Protein AF-A0A1Q6RTI1-F1 (afdb_monomer)

pLDDT: mean 84.54, std 17.73, range [37.28, 96.94]

Structure (mmCIF, N/CA/C/O backbone):
data_AF-A0A1Q6RTI1-F1
#
_entry.id   AF-A0A1Q6RTI1-F1
#
loop_
_atom_site.group_PDB
_atom_site.id
_atom_site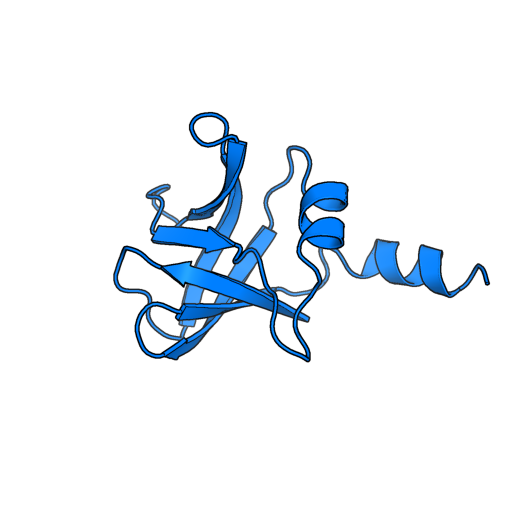.type_symbol
_atom_site.label_atom_id
_atom_site.label_alt_id
_atom_site.label_comp_id
_atom_site.label_asym_id
_atom_site.label_entity_id
_atom_site.label_seq_id
_atom_site.pdbx_PDB_ins_code
_atom_site.Cartn_x
_atom_site.Cartn_y
_atom_site.Cartn_z
_atom_site.occupancy
_atom_site.B_iso_or_equiv
_atom_site.auth_seq_id
_atom_site.auth_comp_id
_atom_site.auth_asym_id
_atom_site.auth_atom_id
_atom_site.pdbx_PDB_model_num
ATOM 1 N N . MET A 1 1 ? -4.645 -0.949 -12.504 1.00 83.56 1 MET A N 1
ATOM 2 C CA . MET A 1 1 ? -3.328 -0.460 -12.032 1.00 83.56 1 MET A CA 1
ATOM 3 C C . MET A 1 1 ? -3.125 -0.952 -10.605 1.00 83.56 1 MET A C 1
ATOM 5 O O . MET A 1 1 ? -4.127 -1.034 -9.902 1.00 83.56 1 MET A O 1
ATOM 9 N N . TYR A 1 2 ? -1.900 -1.298 -10.193 1.00 92.12 2 TYR A N 1
ATOM 10 C CA . TYR A 1 2 ? -1.615 -1.758 -8.826 1.00 92.12 2 TYR A CA 1
ATOM 11 C C . TYR A 1 2 ? -0.632 -0.838 -8.105 1.00 92.12 2 TYR A C 1
ATOM 13 O O . TYR A 1 2 ? 0.288 -0.300 -8.717 1.00 92.12 2 TYR A O 1
ATOM 21 N N . ILE A 1 3 ? -0.837 -0.671 -6.803 1.00 94.69 3 ILE A N 1
ATOM 22 C CA . ILE A 1 3 ? 0.075 0.003 -5.882 1.00 94.69 3 ILE A CA 1
ATOM 23 C C . ILE A 1 3 ? 0.339 -0.960 -4.730 1.00 94.69 3 ILE A C 1
ATOM 25 O O . ILE A 1 3 ? -0.598 -1.471 -4.119 1.00 94.69 3 ILE A O 1
ATOM 29 N N . CYS A 1 4 ? 1.602 -1.217 -4.435 1.00 96.06 4 CYS A N 1
ATOM 30 C CA . CYS A 1 4 ? 1.997 -2.047 -3.313 1.00 96.06 4 CYS A CA 1
ATOM 31 C C . CYS A 1 4 ? 1.967 -1.228 -2.019 1.00 96.06 4 CYS A C 1
ATOM 33 O O . CYS A 1 4 ? 2.514 -0.120 -1.961 1.00 96.06 4 CYS A O 1
ATOM 35 N N . VAL A 1 5 ? 1.329 -1.773 -0.985 1.00 96.69 5 VAL A N 1
ATOM 36 C CA . VAL A 1 5 ? 1.289 -1.198 0.362 1.00 96.69 5 VAL A CA 1
ATOM 37 C C . VAL A 1 5 ? 1.773 -2.224 1.383 1.00 96.69 5 VAL A C 1
ATOM 39 O O . VAL A 1 5 ? 1.355 -3.381 1.345 1.00 96.69 5 VAL A O 1
ATOM 42 N N . THR A 1 6 ? 2.628 -1.793 2.308 1.00 96.69 6 THR A N 1
ATOM 43 C CA . THR A 1 6 ? 2.930 -2.554 3.525 1.00 96.69 6 THR A CA 1
ATOM 44 C C . THR A 1 6 ? 1.837 -2.247 4.531 1.00 96.69 6 THR A C 1
ATOM 46 O O . THR A 1 6 ? 1.488 -1.086 4.729 1.00 96.69 6 THR A O 1
ATOM 49 N N . CYS A 1 7 ? 1.281 -3.276 5.149 1.00 95.75 7 CYS A N 1
ATOM 50 C CA . CYS A 1 7 ? 0.174 -3.195 6.080 1.00 95.75 7 CYS A CA 1
ATOM 51 C C . CYS A 1 7 ? 0.626 -3.584 7.490 1.00 95.75 7 CYS A C 1
ATOM 53 O O . CYS A 1 7 ? 1.078 -4.707 7.714 1.00 95.75 7 CYS A O 1
ATOM 55 N N . ASP A 1 8 ? 0.420 -2.680 8.444 1.00 93.75 8 ASP A N 1
ATOM 56 C CA . ASP A 1 8 ? 0.617 -2.936 9.879 1.00 93.75 8 ASP A CA 1
ATOM 57 C C . ASP A 1 8 ? -0.633 -3.560 10.515 1.00 93.75 8 ASP A C 1
ATOM 59 O O . ASP A 1 8 ? -0.595 -4.136 11.601 1.00 93.75 8 ASP A O 1
ATOM 63 N N . SER A 1 9 ? -1.768 -3.448 9.823 1.00 92.06 9 SER A N 1
ATOM 64 C CA . SER A 1 9 ? -3.042 -4.054 10.197 1.00 92.06 9 SER A CA 1
ATOM 65 C C . SER A 1 9 ? -3.454 -5.131 9.202 1.00 92.06 9 SER A C 1
ATOM 67 O O . SER A 1 9 ? -3.061 -5.125 8.036 1.00 92.06 9 SER A O 1
ATOM 69 N N . LYS A 1 10 ? -4.303 -6.063 9.647 1.00 91.00 10 LYS A N 1
ATOM 70 C CA . LYS A 1 10 ? -4.818 -7.126 8.781 1.00 91.00 10 LYS A CA 1
ATOM 71 C C . LYS A 1 10 ? -5.730 -6.543 7.697 1.00 91.00 10 LYS A C 1
ATOM 73 O O . LYS A 1 10 ? -6.841 -6.120 7.998 1.00 91.00 10 LYS A O 1
ATOM 78 N N . VAL A 1 11 ? -5.276 -6.612 6.449 1.00 94.19 11 VAL A N 1
ATOM 79 C CA . VAL A 1 11 ? -6.049 -6.306 5.237 1.00 94.19 11 VAL A CA 1
ATOM 80 C C . VAL A 1 11 ? -6.405 -7.613 4.535 1.00 94.19 11 VAL A C 1
ATOM 82 O O . VAL A 1 11 ? -5.585 -8.530 4.458 1.00 94.19 11 VAL A O 1
ATOM 85 N N . ARG A 1 12 ? -7.636 -7.726 4.038 1.00 94.94 12 ARG A N 1
ATOM 86 C CA . ARG A 1 12 ? -8.119 -8.871 3.259 1.00 94.94 12 ARG A CA 1
ATOM 87 C C . ARG A 1 12 ? -8.327 -8.474 1.806 1.00 94.94 12 ARG A C 1
ATOM 89 O O . ARG A 1 12 ? -8.673 -7.335 1.501 1.00 94.94 12 ARG A O 1
ATOM 96 N N . ALA A 1 13 ? -8.168 -9.439 0.904 1.00 95.25 13 ALA A N 1
ATOM 97 C CA . ALA A 1 13 ? -8.575 -9.251 -0.480 1.00 95.25 13 ALA A CA 1
ATOM 98 C C . ALA A 1 13 ? -10.067 -8.866 -0.544 1.00 95.25 13 ALA A C 1
ATOM 100 O O . ALA A 1 13 ? -10.908 -9.480 0.112 1.00 95.25 13 ALA A O 1
ATOM 101 N N . GLY A 1 14 ? -10.378 -7.836 -1.325 1.00 94.06 14 GLY A N 1
ATOM 102 C CA . GLY A 1 14 ? -11.698 -7.224 -1.440 1.00 94.06 14 GLY A CA 1
ATOM 103 C C . GLY A 1 14 ? -11.920 -6.003 -0.544 1.00 94.06 14 GLY A C 1
ATOM 104 O O . GLY A 1 14 ? -12.825 -5.223 -0.850 1.00 94.06 14 GLY A O 1
ATOM 105 N N . ASP A 1 15 ? -11.101 -5.788 0.495 1.00 94.81 15 ASP A N 1
AT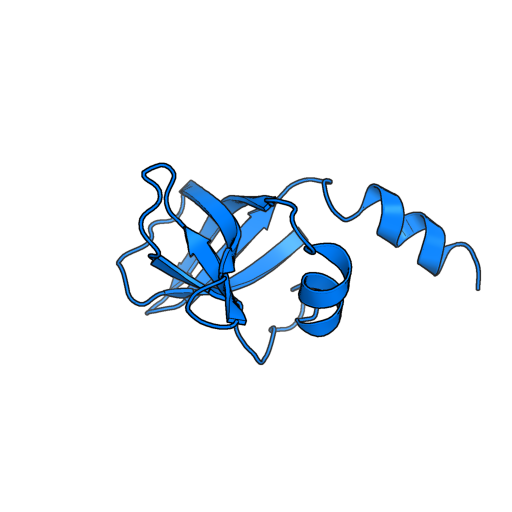OM 106 C CA . ASP A 1 15 ? -11.253 -4.636 1.390 1.00 94.81 15 ASP A CA 1
ATOM 107 C C . ASP A 1 15 ? -11.122 -3.324 0.612 1.00 94.81 15 ASP A C 1
ATOM 109 O O . ASP A 1 15 ? -10.191 -3.134 -0.176 1.00 94.81 15 ASP A O 1
ATOM 113 N N . VAL A 1 16 ? -12.060 -2.405 0.845 1.00 93.06 16 VAL A N 1
ATOM 114 C CA . VAL A 1 16 ? -12.026 -1.060 0.266 1.00 93.06 16 VAL A CA 1
ATOM 115 C C . VAL A 1 16 ? -11.077 -0.202 1.088 1.00 93.06 16 VAL A C 1
ATOM 117 O O . VAL A 1 16 ? -11.265 -0.031 2.294 1.00 93.06 16 VAL A O 1
ATOM 120 N N . LEU A 1 17 ? -10.085 0.368 0.415 1.00 92.44 17 LEU A N 1
ATOM 121 C CA . LEU A 1 17 ? -9.092 1.250 1.013 1.00 92.44 17 LEU A CA 1
ATOM 122 C C . LEU A 1 17 ? -9.050 2.569 0.244 1.00 92.44 17 LEU A C 1
ATOM 124 O O . LEU A 1 17 ? -9.455 2.641 -0.921 1.00 92.44 17 LEU A O 1
ATOM 128 N N . PHE A 1 18 ? -8.511 3.605 0.875 1.00 91.75 18 PHE A N 1
ATOM 129 C CA . PHE A 1 18 ? -8.071 4.791 0.160 1.00 91.75 18 PHE A CA 1
ATOM 130 C C . PHE A 1 18 ? -6.630 5.156 0.491 1.00 91.75 18 PHE A C 1
ATOM 132 O O . PHE A 1 18 ? -6.177 4.968 1.618 1.00 91.75 18 PHE A O 1
ATOM 139 N N . LEU A 1 19 ? -5.921 5.683 -0.504 1.00 93.81 19 LEU A N 1
ATOM 140 C CA . LEU A 1 19 ? -4.586 6.241 -0.334 1.00 93.81 19 LEU A CA 1
ATOM 141 C C . LEU A 1 19 ? -4.680 7.760 -0.220 1.00 93.81 19 LEU A C 1
ATOM 143 O O . LEU A 1 19 ? -5.361 8.397 -1.027 1.00 93.81 19 LEU A O 1
ATOM 147 N N . GLU A 1 20 ? -3.987 8.344 0.752 1.00 92.44 20 GLU A N 1
ATOM 148 C CA . GLU A 1 20 ? -3.853 9.796 0.900 1.00 92.44 20 GLU A CA 1
ATOM 149 C C . GLU A 1 20 ? -2.489 10.167 1.486 1.00 92.44 20 GLU A C 1
ATOM 151 O O . GLU A 1 20 ? -1.873 9.374 2.201 1.00 92.44 20 GLU A O 1
ATOM 156 N N . LYS A 1 21 ? -2.009 11.386 1.214 1.00 94.00 21 LYS A N 1
ATOM 157 C CA . LYS A 1 21 ? -0.810 11.899 1.884 1.00 94.00 21 LYS A CA 1
ATOM 158 C C . LYS A 1 21 ? -1.136 12.148 3.360 1.00 94.00 21 LYS A C 1
ATOM 160 O O . LYS A 1 21 ? -1.977 12.987 3.686 1.00 94.00 21 LYS A O 1
ATOM 165 N N . SER A 1 22 ? -0.473 11.418 4.248 1.00 92.56 22 SER A N 1
ATOM 166 C CA . SER A 1 22 ? -0.578 11.621 5.686 1.00 92.56 22 SER A CA 1
ATOM 167 C C . SER A 1 22 ? 0.142 12.902 6.094 1.00 92.56 22 SER A C 1
ATOM 169 O O . SER A 1 22 ? 1.300 13.115 5.735 1.00 92.56 22 SER A O 1
ATOM 171 N N . ARG A 1 23 ? -0.540 13.744 6.875 1.00 88.81 23 ARG A N 1
ATOM 172 C CA . ARG A 1 23 ? 0.058 14.949 7.469 1.00 88.81 23 ARG A CA 1
ATOM 173 C C . ARG A 1 23 ? 0.979 14.617 8.637 1.00 88.81 23 ARG A C 1
ATOM 175 O O . ARG A 1 23 ? 1.945 15.336 8.848 1.00 88.81 23 ARG A O 1
ATOM 182 N N . ASP A 1 24 ? 0.685 13.530 9.344 1.00 89.75 24 ASP A N 1
ATOM 183 C CA . ASP A 1 24 ? 1.401 13.145 10.561 1.00 89.75 24 ASP A CA 1
ATOM 184 C C . ASP A 1 24 ? 2.712 12.423 10.234 1.00 89.75 24 ASP A C 1
ATOM 186 O O . ASP A 1 24 ? 3.716 12.618 10.910 1.00 89.75 24 ASP A O 1
ATOM 190 N N . PHE A 1 25 ? 2.711 11.619 9.164 1.00 88.56 25 PHE A N 1
ATOM 191 C CA . PHE A 1 25 ? 3.860 10.795 8.772 1.00 88.56 25 PHE A CA 1
ATOM 192 C C . PHE A 1 25 ? 4.608 11.332 7.548 1.00 88.56 25 PHE A C 1
ATOM 194 O O . PHE A 1 25 ? 5.717 10.898 7.270 1.00 88.56 25 PHE A O 1
ATOM 201 N N . GLY A 1 26 ? 4.016 12.250 6.776 1.00 88.69 26 GLY A N 1
ATOM 202 C CA . GLY A 1 26 ? 4.638 12.751 5.546 1.00 88.69 26 GLY A CA 1
ATOM 203 C C . GLY A 1 26 ? 4.736 11.710 4.423 1.00 88.69 26 GLY A C 1
ATOM 204 O O . GLY A 1 26 ? 5.388 11.966 3.412 1.00 88.69 26 GLY A O 1
ATOM 205 N N . GLU A 1 27 ? 4.054 10.571 4.548 1.00 92.44 27 GLU A N 1
ATOM 206 C CA . GLU A 1 27 ? 4.034 9.459 3.589 1.00 92.44 27 GLU A CA 1
ATOM 207 C C . GLU A 1 27 ? 2.643 9.249 2.983 1.00 92.44 27 GLU A C 1
ATOM 209 O O . GLU A 1 27 ? 1.661 9.852 3.418 1.00 92.44 27 GLU A O 1
ATOM 214 N N . VAL A 1 28 ? 2.537 8.409 1.951 1.00 95.44 28 VAL A N 1
ATOM 215 C CA . VAL A 1 28 ? 1.231 8.014 1.408 1.00 95.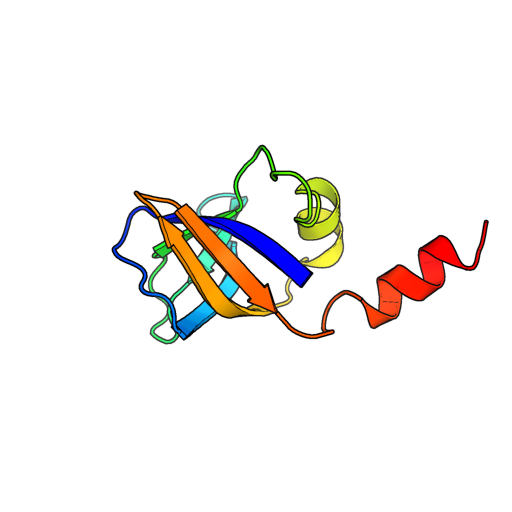44 28 VAL A CA 1
ATOM 216 C C . VAL A 1 28 ? 0.680 6.858 2.235 1.00 95.44 28 VAL A C 1
ATOM 218 O O . VAL A 1 28 ? 1.132 5.722 2.110 1.00 95.44 28 VAL A O 1
ATOM 221 N N . ALA A 1 29 ? -0.304 7.159 3.076 1.00 96.38 29 ALA A N 1
ATOM 222 C CA . ALA A 1 29 ? -0.954 6.186 3.939 1.00 96.38 29 ALA A CA 1
ATOM 223 C C . ALA A 1 29 ? -2.082 5.468 3.196 1.00 96.38 29 ALA A C 1
ATOM 225 O O . ALA A 1 29 ? -2.862 6.094 2.475 1.00 96.38 29 ALA A O 1
ATOM 226 N N . ALA A 1 30 ? -2.200 4.166 3.435 1.00 96.00 30 ALA A N 1
ATOM 227 C CA . ALA A 1 30 ? -3.374 3.376 3.120 1.00 96.00 30 ALA A CA 1
ATOM 228 C C . ALA A 1 30 ? -4.319 3.374 4.320 1.00 96.00 30 ALA A C 1
ATOM 230 O O . ALA A 1 30 ? -3.928 3.050 5.443 1.00 96.00 30 ALA A O 1
ATOM 231 N N . LYS A 1 31 ? -5.579 3.724 4.081 1.00 95.06 31 LYS A N 1
ATOM 232 C CA . LYS A 1 31 ? -6.610 3.821 5.110 1.00 95.06 31 LYS A CA 1
ATOM 233 C C . LYS A 1 31 ? -7.819 2.967 4.779 1.00 95.06 31 LYS A C 1
ATOM 235 O O . LYS A 1 31 ? -8.259 2.918 3.632 1.00 95.06 31 LYS A O 1
ATOM 240 N N . ALA A 1 32 ? -8.383 2.333 5.800 1.00 93.44 32 ALA A N 1
ATOM 241 C CA . ALA A 1 32 ? -9.704 1.721 5.709 1.00 93.44 32 ALA A CA 1
ATOM 242 C C . ALA A 1 32 ? -10.787 2.806 5.598 1.00 93.44 32 ALA A C 1
ATOM 244 O O . ALA A 1 32 ? -10.576 3.940 6.024 1.00 93.44 32 ALA A O 1
ATOM 245 N N . VAL A 1 33 ? -11.979 2.456 5.102 1.00 87.06 33 VAL A N 1
ATOM 246 C CA . VAL A 1 33 ? -13.122 3.390 4.959 1.00 87.06 33 VAL A CA 1
ATOM 247 C C . VAL A 1 33 ? -13.461 4.126 6.267 1.00 87.06 33 VAL A C 1
ATOM 249 O O . VAL A 1 33 ? -13.853 5.287 6.230 1.00 87.06 33 VAL A O 1
ATOM 252 N N . GLY A 1 34 ? -13.231 3.499 7.426 1.00 85.44 34 GLY A N 1
ATOM 253 C CA . GLY A 1 34 ? -13.393 4.125 8.746 1.00 85.44 34 GLY A CA 1
ATOM 254 C C . GLY A 1 34 ? -12.325 5.164 9.122 1.00 85.44 34 GLY A C 1
ATOM 255 O O . GLY A 1 34 ? -12.359 5.694 10.226 1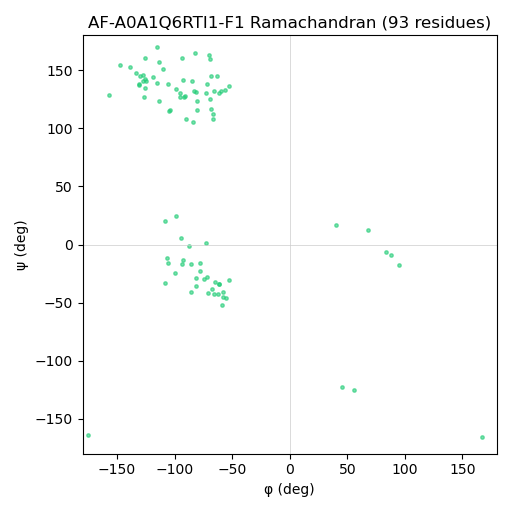.00 85.44 34 GLY A O 1
ATOM 256 N N . GLY A 1 35 ? -11.357 5.444 8.246 1.00 87.94 35 GLY A N 1
ATOM 257 C CA . GLY A 1 35 ? -10.303 6.445 8.440 1.00 87.94 35 GLY A CA 1
ATOM 258 C C . GLY A 1 35 ? -9.049 5.946 9.160 1.00 87.94 35 GLY A C 1
ATOM 259 O O . GLY A 1 35 ? -8.047 6.664 9.181 1.00 87.94 35 GLY A O 1
ATOM 260 N N . ALA A 1 36 ? -9.075 4.728 9.707 1.00 93.69 36 ALA A N 1
ATOM 261 C CA . ALA A 1 36 ? -7.917 4.104 10.338 1.00 93.69 36 ALA A CA 1
ATOM 262 C C . ALA A 1 36 ? -6.814 3.825 9.308 1.00 93.69 36 ALA A C 1
ATOM 264 O O . ALA A 1 36 ? -7.088 3.265 8.243 1.00 93.69 36 ALA A O 1
ATOM 265 N N . ILE A 1 37 ? -5.576 4.201 9.637 1.00 96.06 37 ILE A N 1
ATOM 266 C CA . ILE A 1 37 ? -4.394 3.833 8.851 1.00 96.06 37 ILE A CA 1
ATOM 267 C C . ILE A 1 37 ? -4.174 2.334 9.021 1.00 96.06 37 ILE A C 1
ATOM 269 O O . ILE A 1 37 ? -4.096 1.837 10.141 1.00 96.06 37 ILE A O 1
ATOM 273 N N . VAL A 1 38 ? -4.101 1.626 7.899 1.00 95.81 38 VAL A N 1
ATOM 274 C CA . VAL A 1 38 ? -3.816 0.188 7.859 1.00 95.81 38 VAL A CA 1
ATOM 275 C C . VAL A 1 38 ? -2.409 -0.104 7.355 1.00 95.81 38 VAL A C 1
ATOM 277 O O . VAL A 1 38 ? -1.961 -1.243 7.463 1.00 95.81 38 VAL A O 1
ATOM 280 N N . GLY A 1 39 ? -1.724 0.901 6.805 1.00 96.50 39 GLY A N 1
ATOM 281 C CA . GLY A 1 39 ? -0.387 0.768 6.250 1.00 96.50 39 GLY A CA 1
ATOM 282 C C . GLY A 1 39 ? 0.048 1.965 5.411 1.00 96.50 39 GLY A C 1
ATOM 283 O O . GLY A 1 39 ? -0.610 3.008 5.409 1.00 96.50 39 GLY A O 1
ATOM 284 N N . PHE A 1 40 ? 1.122 1.784 4.647 1.00 96.94 40 PHE A N 1
ATOM 285 C CA . PHE A 1 40 ? 1.744 2.814 3.813 1.00 96.94 40 PHE A CA 1
ATOM 286 C C . PHE A 1 40 ? 2.166 2.248 2.456 1.00 96.94 40 PHE A C 1
ATOM 288 O O . PHE A 1 40 ? 2.430 1.054 2.314 1.00 96.94 40 PHE A O 1
ATOM 295 N N . VAL A 1 41 ? 2.216 3.109 1.439 1.00 96.25 41 VAL A N 1
ATOM 296 C CA . VAL A 1 41 ? 2.769 2.761 0.121 1.00 96.25 41 VAL A CA 1
ATOM 297 C C . VAL A 1 41 ? 4.234 2.383 0.276 1.00 96.25 41 VAL A C 1
ATOM 299 O O . VAL A 1 41 ? 5.001 3.122 0.886 1.00 96.25 41 VAL A O 1
ATOM 302 N N . THR A 1 42 ? 4.625 1.241 -0.289 1.00 94.69 42 THR A N 1
ATOM 303 C CA . THR A 1 42 ? 5.997 0.750 -0.151 1.00 94.69 42 THR A CA 1
ATOM 304 C C . THR A 1 42 ? 6.991 1.632 -0.897 1.00 94.69 42 THR A C 1
ATOM 306 O O . THR A 1 42 ? 6.707 2.119 -1.997 1.00 94.69 42 THR A O 1
ATOM 309 N N . ASP A 1 43 ? 8.187 1.777 -0.324 1.00 89.88 43 ASP A N 1
ATOM 310 C CA . ASP A 1 43 ? 9.309 2.491 -0.945 1.00 89.88 43 ASP A CA 1
ATOM 311 C C . ASP A 1 43 ? 9.701 1.894 -2.291 1.00 89.88 43 ASP A C 1
ATOM 313 O O . ASP A 1 43 ? 9.876 2.608 -3.280 1.00 89.88 43 ASP A O 1
ATOM 317 N N . ILE A 1 44 ? 9.790 0.565 -2.322 1.00 91.44 44 ILE A N 1
ATOM 318 C CA . ILE A 1 44 ? 10.106 -0.212 -3.512 1.00 91.44 44 ILE A CA 1
ATOM 319 C C . ILE A 1 44 ? 8.810 -0.838 -4.012 1.00 91.44 44 ILE A C 1
ATOM 321 O O . ILE A 1 44 ? 8.182 -1.646 -3.323 1.00 91.44 44 ILE A O 1
ATOM 325 N N . GLN A 1 45 ? 8.401 -0.436 -5.210 1.00 94.25 45 GLN A N 1
ATOM 326 C CA . GLN A 1 45 ? 7.222 -0.963 -5.887 1.00 94.25 45 GLN A CA 1
ATOM 327 C C . GLN A 1 45 ? 7.661 -2.136 -6.774 1.00 94.25 45 GLN A C 1
ATOM 329 O O . GLN A 1 45 ? 8.606 -1.966 -7.545 1.00 94.25 45 GLN A O 1
ATOM 334 N N . PRO A 1 46 ? 7.037 -3.321 -6.651 1.00 92.12 46 PRO A N 1
ATOM 335 C CA . PRO A 1 46 ? 7.384 -4.474 -7.472 1.00 92.12 46 PRO A CA 1
ATOM 336 C C . PRO A 1 46 ? 6.952 -4.265 -8.928 1.00 92.12 46 PRO A C 1
ATOM 338 O O . PRO A 1 46 ? 6.098 -3.423 -9.224 1.00 92.12 46 PRO A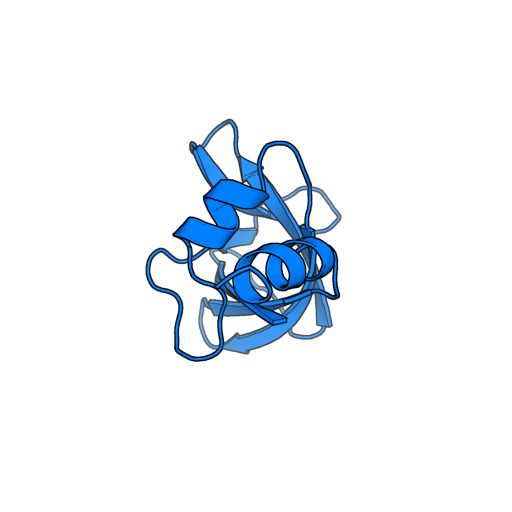 O 1
ATOM 341 N N . ASP A 1 47 ? 7.505 -5.074 -9.831 1.00 90.81 47 ASP A N 1
ATOM 342 C CA . ASP A 1 47 ? 7.160 -5.035 -11.252 1.00 90.81 47 ASP A CA 1
ATOM 343 C C . ASP A 1 47 ? 5.642 -5.140 -11.473 1.00 90.81 47 ASP A C 1
ATOM 345 O O . ASP A 1 47 ? 4.936 -5.919 -10.829 1.00 90.81 47 ASP A O 1
ATOM 349 N N . GLY A 1 48 ? 5.123 -4.314 -12.384 1.00 87.62 48 GLY A N 1
ATOM 350 C CA . GLY A 1 48 ? 3.686 -4.203 -12.656 1.00 87.62 48 GLY A CA 1
ATOM 351 C C . GLY A 1 48 ? 2.912 -3.277 -11.705 1.00 87.62 48 GLY A C 1
ATOM 352 O O . GLY A 1 48 ? 1.735 -3.004 -11.961 1.00 87.62 48 GLY A O 1
ATOM 353 N N . CYS A 1 49 ? 3.550 -2.750 -10.653 1.00 92.38 49 CYS A N 1
ATOM 354 C CA . CYS A 1 49 ? 3.003 -1.670 -9.831 1.00 92.38 49 CYS A CA 1
ATOM 355 C C . CYS A 1 49 ? 3.471 -0.287 -10.306 1.00 92.38 49 CYS A C 1
ATOM 357 O O . CYS A 1 49 ? 4.456 -0.130 -11.025 1.00 92.38 49 CYS A O 1
ATOM 359 N N . VAL A 1 50 ? 2.739 0.743 -9.894 1.00 91.38 50 VAL A N 1
ATOM 360 C CA . VAL A 1 50 ? 3.097 2.144 -10.147 1.00 91.38 50 VAL A CA 1
ATOM 361 C C . VAL A 1 50 ? 4.287 2.531 -9.291 1.00 91.38 50 VAL A C 1
ATOM 363 O O . VAL A 1 50 ? 4.300 2.220 -8.107 1.00 91.38 50 VAL A O 1
ATOM 366 N N . SER A 1 51 ? 5.243 3.275 -9.846 1.00 91.06 51 SER A N 1
ATOM 367 C CA . SER A 1 51 ? 6.388 3.754 -9.071 1.00 91.06 51 SER A CA 1
ATOM 368 C C . SER A 1 51 ? 5.971 4.707 -7.943 1.00 91.06 51 SER A C 1
ATOM 370 O O . SER A 1 51 ? 5.070 5.537 -8.102 1.00 91.06 51 SER A O 1
ATOM 372 N N . LYS A 1 52 ? 6.681 4.644 -6.808 1.00 89.12 52 LYS A N 1
ATOM 373 C CA . LYS A 1 52 ? 6.433 5.523 -5.654 1.00 89.12 52 LYS A CA 1
ATOM 374 C C . LYS A 1 52 ? 6.488 7.001 -6.041 1.00 89.12 52 LYS A C 1
ATOM 376 O O . LYS A 1 52 ? 5.573 7.751 -5.717 1.00 89.12 52 LYS A O 1
ATOM 381 N N . GLN A 1 53 ? 7.503 7.398 -6.808 1.00 89.31 53 GLN A N 1
ATOM 382 C CA . GLN A 1 53 ? 7.664 8.782 -7.255 1.00 89.31 53 GLN A CA 1
ATOM 383 C C . GLN A 1 53 ? 6.447 9.280 -8.051 1.00 89.31 53 GLN A C 1
ATOM 385 O O . GLN A 1 53 ? 5.997 10.408 -7.860 1.00 89.31 53 GLN A O 1
ATOM 390 N N . TYR A 1 54 ? 5.879 8.443 -8.926 1.00 88.00 54 TYR A N 1
ATOM 391 C CA . TYR A 1 54 ? 4.681 8.816 -9.672 1.00 88.00 54 TYR A CA 1
ATOM 392 C C . TYR A 1 54 ? 3.474 9.001 -8.741 1.00 88.00 54 TYR A C 1
ATOM 394 O O . TYR A 1 54 ? 2.739 9.980 -8.883 1.00 88.00 54 TYR A O 1
ATOM 402 N N . ILE A 1 55 ? 3.292 8.100 -7.76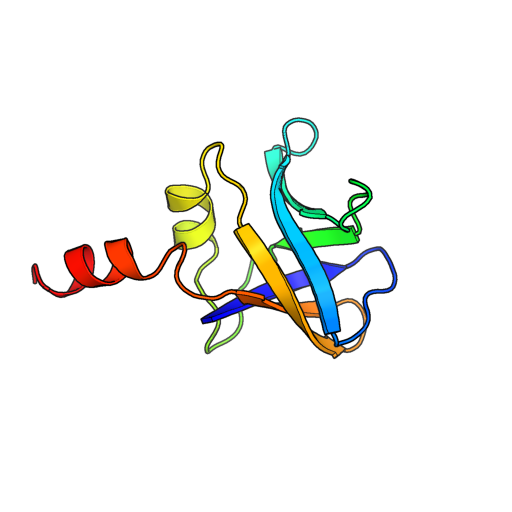9 1.00 90.06 55 ILE A N 1
ATOM 403 C CA . ILE A 1 55 ? 2.222 8.198 -6.766 1.00 90.06 55 ILE A CA 1
ATOM 404 C C . ILE A 1 55 ? 2.359 9.512 -5.990 1.00 90.06 55 ILE A C 1
ATOM 406 O O . ILE A 1 55 ? 1.407 10.287 -5.936 1.00 90.06 55 ILE A O 1
ATOM 410 N N . GLU A 1 56 ? 3.539 9.804 -5.445 1.00 88.12 56 GLU A N 1
ATOM 411 C CA . GLU A 1 56 ? 3.786 11.006 -4.640 1.00 88.12 56 GLU A CA 1
ATOM 412 C C . GLU A 1 56 ? 3.575 12.299 -5.431 1.00 88.12 56 GLU A C 1
ATOM 414 O O . GLU A 1 56 ? 2.918 13.219 -4.940 1.00 88.12 56 GLU A O 1
ATOM 419 N N . ASN A 1 57 ? 4.044 12.345 -6.680 1.00 86.69 57 ASN A N 1
ATOM 420 C CA . ASN A 1 57 ? 3.873 13.507 -7.552 1.00 86.69 57 ASN A CA 1
ATOM 421 C C . ASN A 1 57 ? 2.405 13.776 -7.906 1.00 86.69 57 ASN A C 1
ATOM 423 O O . ASN A 1 57 ? 2.021 14.922 -8.141 1.00 86.69 57 ASN A O 1
ATOM 427 N N . LYS A 1 58 ? 1.577 12.730 -8.000 1.00 84.06 58 LYS A N 1
ATOM 428 C CA . LYS A 1 58 ? 0.192 12.852 -8.477 1.00 84.06 58 LYS A CA 1
ATOM 429 C C . LYS A 1 58 ? -0.844 12.898 -7.357 1.00 84.06 58 LYS A C 1
ATOM 431 O O . LYS A 1 58 ? -1.934 13.433 -7.585 1.00 84.06 58 LYS A O 1
ATOM 436 N N . ILE A 1 59 ? -0.533 12.349 -6.180 1.00 87.00 59 ILE A N 1
ATOM 437 C CA . ILE A 1 59 ? -1.496 12.235 -5.084 1.00 87.00 59 ILE A CA 1
ATOM 438 C C . ILE A 1 59 ? -1.811 13.597 -4.464 1.00 87.00 59 ILE A C 1
ATOM 440 O O . ILE A 1 59 ? -2.981 13.880 -4.246 1.00 87.00 59 ILE A O 1
ATOM 444 N N . GLY A 1 60 ? -0.823 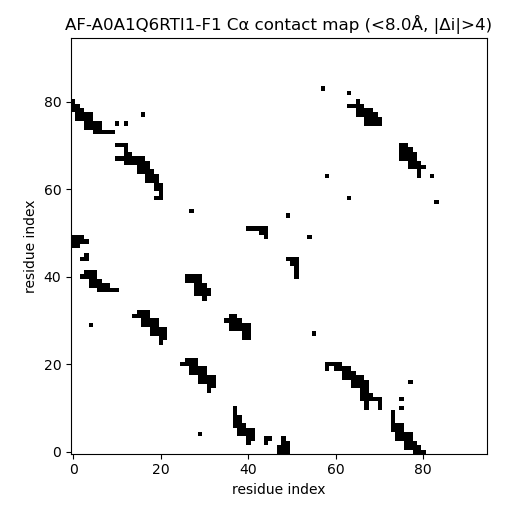14.478 -4.259 1.00 84.62 60 GLY A N 1
ATOM 445 C CA . GLY A 1 60 ? -1.043 15.818 -3.695 1.00 84.62 60 GLY A CA 1
ATOM 446 C C . GLY A 1 60 ? -1.969 15.804 -2.466 1.00 84.62 60 GLY A C 1
ATOM 447 O O . GLY A 1 60 ? -1.712 15.092 -1.498 1.00 84.62 60 GLY A O 1
ATOM 448 N N . SER A 1 61 ? -3.070 16.565 -2.526 1.00 82.56 61 SER A N 1
ATOM 449 C CA . SER A 1 61 ? -4.160 16.573 -1.529 1.00 82.56 61 SER A CA 1
ATOM 450 C C . SER A 1 61 ? -5.339 15.644 -1.867 1.00 82.56 61 SER A C 1
ATOM 452 O O . SER A 1 61 ? -6.371 15.677 -1.195 1.00 82.56 61 SER A O 1
ATOM 454 N N . ARG A 1 62 ? -5.221 14.846 -2.931 1.00 85.50 62 ARG A N 1
ATOM 455 C CA . ARG A 1 62 ? -6.267 13.950 -3.432 1.00 85.50 62 ARG A CA 1
ATOM 456 C C . ARG A 1 62 ? -6.286 12.641 -2.649 1.00 85.50 62 ARG A C 1
ATOM 458 O O . ARG A 1 62 ? -5.328 12.272 -1.970 1.00 85.50 62 ARG A O 1
ATOM 465 N N . ARG A 1 63 ? -7.391 11.914 -2.811 1.00 87.88 63 ARG A N 1
ATOM 466 C CA . ARG A 1 63 ? -7.566 10.548 -2.316 1.00 87.88 63 ARG A CA 1
ATOM 467 C C . ARG A 1 63 ? -7.719 9.590 -3.480 1.00 87.88 63 ARG A C 1
ATOM 469 O O . ARG A 1 63 ? -8.424 9.894 -4.439 1.00 87.88 63 ARG A O 1
ATOM 476 N N . ILE A 1 64 ? -7.090 8.429 -3.367 1.00 89.06 64 ILE A N 1
ATOM 477 C CA . ILE A 1 64 ? -7.207 7.340 -4.337 1.00 89.06 64 ILE A CA 1
ATOM 478 C C . ILE A 1 64 ? -8.099 6.283 -3.724 1.00 89.06 64 ILE A C 1
ATOM 480 O O . ILE A 1 64 ? -7.697 5.688 -2.735 1.00 89.06 64 ILE A O 1
ATOM 484 N N . LEU A 1 65 ? -9.276 6.033 -4.285 1.00 89.69 65 LEU A N 1
ATOM 485 C CA . LEU A 1 65 ? -10.140 4.948 -3.825 1.00 89.69 65 LEU A CA 1
ATOM 486 C C . LEU A 1 65 ? -9.862 3.677 -4.629 1.00 89.69 65 LEU A C 1
ATOM 488 O O . LEU A 1 65 ? -9.632 3.726 -5.837 1.00 89.69 65 LEU A O 1
ATOM 492 N N . GLY A 1 66 ? -9.898 2.534 -3.957 1.00 91.12 66 GLY A N 1
ATOM 493 C CA . GLY A 1 66 ? -9.664 1.248 -4.591 1.00 91.12 66 GLY A CA 1
ATOM 494 C C . GLY A 1 66 ? -9.884 0.101 -3.623 1.00 91.12 66 GLY A C 1
ATOM 495 O O . GLY A 1 66 ? -10.517 0.255 -2.576 1.00 91.12 66 GLY A O 1
ATOM 496 N N . ARG A 1 67 ? -9.380 -1.071 -3.992 1.00 94.62 67 ARG A N 1
ATOM 497 C CA . ARG A 1 67 ? -9.543 -2.300 -3.216 1.00 94.62 67 ARG A CA 1
ATOM 498 C C . ARG A 1 67 ? -8.226 -3.038 -3.088 1.00 94.62 67 ARG A C 1
ATOM 500 O O . ARG A 1 67 ? -7.429 -3.039 -4.022 1.00 94.62 67 ARG A O 1
ATOM 507 N N . ALA A 1 68 ? -8.016 -3.723 -1.973 1.00 95.62 68 ALA A N 1
ATOM 508 C CA . ALA A 1 68 ? -6.956 -4.716 -1.874 1.00 95.62 68 ALA A CA 1
ATOM 509 C C . ALA A 1 68 ? -7.291 -5.885 -2.814 1.00 95.62 68 ALA A C 1
ATOM 511 O O . ALA A 1 68 ? -8.230 -6.635 -2.571 1.00 95.62 68 ALA A O 1
ATOM 512 N N . ALA A 1 69 ? -6.575 -6.022 -3.923 1.00 94.00 69 ALA A N 1
ATOM 513 C CA . ALA A 1 69 ? -6.823 -7.078 -4.900 1.00 94.00 69 ALA A CA 1
ATOM 514 C C . ALA A 1 69 ? -6.105 -8.376 -4.531 1.00 94.00 69 ALA A C 1
ATOM 516 O O . ALA A 1 69 ? -6.668 -9.457 -4.670 1.00 94.00 69 ALA A O 1
ATOM 517 N N . ILE A 1 70 ? -4.867 -8.257 -4.054 1.00 94.06 70 ILE A N 1
ATOM 518 C CA . ILE A 1 70 ? -4.041 -9.382 -3.617 1.00 94.06 70 ILE A CA 1
ATOM 519 C C . ILE A 1 70 ? -3.487 -9.027 -2.242 1.00 94.06 70 ILE A C 1
ATOM 521 O O . ILE A 1 70 ? -3.075 -7.893 -2.019 1.00 94.06 70 ILE A O 1
ATOM 525 N N . THR A 1 71 ? -3.475 -9.986 -1.325 1.00 95.00 71 THR A N 1
ATOM 526 C CA . THR A 1 71 ? -2.899 -9.830 0.015 1.00 95.00 71 THR A CA 1
ATOM 527 C C . THR A 1 71 ? -1.982 -11.005 0.307 1.00 95.00 71 THR A C 1
ATOM 529 O O . THR A 1 71 ? -2.361 -12.146 0.040 1.00 95.00 71 THR A O 1
ATOM 532 N N . GLY A 1 72 ? -0.813 -10.750 0.885 1.00 91.38 72 GLY A N 1
ATOM 533 C CA . GLY A 1 72 ? 0.137 -11.785 1.280 1.00 91.38 72 GLY A CA 1
ATOM 534 C C . GLY A 1 72 ? 1.070 -11.273 2.369 1.00 91.38 72 GLY A C 1
ATOM 535 O O . GLY A 1 72 ? 1.651 -10.201 2.230 1.00 91.38 72 GLY A O 1
ATOM 536 N N . GLY A 1 73 ? 1.203 -12.022 3.467 1.00 91.38 73 GLY A N 1
ATOM 537 C CA . GLY A 1 73 ? 1.971 -11.569 4.630 1.00 91.38 73 GLY A CA 1
ATOM 538 C C . GLY A 1 73 ? 1.461 -10.221 5.151 1.00 91.38 73 GLY A C 1
ATOM 539 O O . GLY A 1 73 ? 0.273 -10.072 5.432 1.00 91.38 73 GLY A O 1
ATOM 540 N N . ASN A 1 74 ? 2.365 -9.249 5.248 1.00 93.94 74 ASN A N 1
ATOM 541 C CA . ASN A 1 74 ? 2.091 -7.862 5.620 1.00 93.94 74 ASN A CA 1
ATOM 542 C C . ASN A 1 74 ? 1.993 -6.931 4.400 1.00 93.94 74 ASN A C 1
ATOM 544 O O . ASN 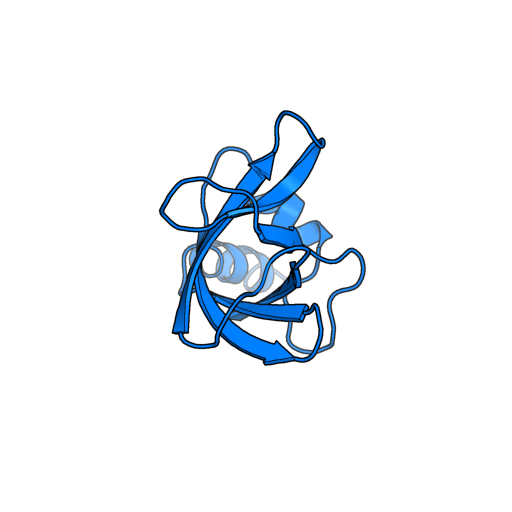A 1 74 ? 2.258 -5.743 4.524 1.00 93.94 74 ASN A O 1
ATOM 548 N N . VAL A 1 75 ? 1.665 -7.444 3.215 1.00 94.75 75 VAL A N 1
ATOM 549 C CA . VAL A 1 75 ? 1.589 -6.650 1.983 1.00 94.75 75 VAL A CA 1
ATOM 550 C C . VAL A 1 75 ? 0.227 -6.819 1.324 1.00 94.75 75 VAL A C 1
ATOM 552 O O . VAL A 1 75 ? -0.338 -7.917 1.286 1.00 94.75 75 VAL A O 1
ATOM 555 N N . ALA A 1 76 ? -0.285 -5.733 0.748 1.00 96.00 76 ALA A N 1
ATOM 556 C CA . ALA A 1 76 ? -1.423 -5.767 -0.156 1.00 96.00 76 ALA A CA 1
ATOM 557 C C . ALA A 1 76 ? -1.109 -5.051 -1.477 1.00 96.00 76 ALA A C 1
ATOM 559 O O . ALA A 1 76 ? -0.479 -3.996 -1.503 1.00 96.00 76 ALA A O 1
ATOM 560 N N . LEU A 1 77 ? -1.592 -5.610 -2.586 1.00 95.69 77 LEU A N 1
ATOM 561 C CA . LEU A 1 77 ? -1.660 -4.915 -3.865 1.00 95.69 77 LEU A CA 1
ATOM 562 C C . LEU A 1 77 ? -3.007 -4.215 -3.962 1.00 95.69 77 LEU A C 1
ATOM 564 O O . LEU A 1 77 ? -4.056 -4.840 -4.128 1.00 95.69 77 LEU A O 1
ATOM 568 N N . PHE A 1 78 ? -2.964 -2.899 -3.852 1.00 94.56 78 PHE A N 1
ATOM 569 C CA . PHE A 1 78 ? -4.101 -2.016 -3.992 1.00 94.56 78 PHE A CA 1
ATOM 570 C C . PHE A 1 78 ? -4.400 -1.782 -5.472 1.00 94.56 78 PHE A C 1
ATOM 572 O O . PHE A 1 78 ? -3.588 -1.221 -6.206 1.00 94.56 78 PHE A O 1
ATOM 579 N N . SER A 1 79 ? -5.572 -2.225 -5.913 1.00 93.62 79 SER A N 1
ATOM 580 C CA . SER A 1 79 ? -6.091 -1.972 -7.248 1.00 93.62 79 SER A CA 1
ATOM 581 C C . SER A 1 79 ? -7.007 -0.761 -7.234 1.00 93.62 79 SER A C 1
ATOM 583 O O . SER A 1 79 ? -7.970 -0.706 -6.466 1.00 93.62 79 SER A O 1
ATOM 585 N N . CYS A 1 80 ? -6.725 0.196 -8.107 1.00 85.69 80 CYS A N 1
ATOM 586 C CA . CYS A 1 80 ? -7.588 1.340 -8.348 1.00 85.69 80 CYS A CA 1
ATOM 587 C C . CYS A 1 80 ? -7.828 1.523 -9.846 1.00 85.69 80 CYS A C 1
ATOM 589 O O . CYS A 1 80 ? -6.950 1.268 -10.684 1.00 85.69 80 CYS A O 1
ATOM 591 N N . GLU A 1 81 ? -9.040 1.966 -10.173 1.00 71.50 81 GLU A N 1
ATOM 592 C CA . GLU A 1 81 ? -9.416 2.350 -11.526 1.00 71.50 81 GLU A CA 1
ATOM 593 C C . GLU A 1 81 ? -9.250 3.868 -11.709 1.00 71.50 81 GLU A C 1
ATOM 595 O O . GLU A 1 81 ? -9.648 4.679 -10.873 1.00 71.50 81 GLU A O 1
ATOM 600 N N . ASN A 1 82 ? -8.568 4.213 -12.802 1.00 55.12 82 ASN A N 1
ATOM 601 C CA . ASN A 1 82 ? -8.551 5.463 -13.567 1.00 55.12 82 ASN A CA 1
ATOM 602 C C . ASN A 1 82 ? -8.573 6.860 -12.916 1.00 55.12 82 ASN A C 1
ATOM 604 O O . ASN A 1 82 ? -8.714 7.829 -13.647 1.00 55.12 82 ASN A O 1
ATOM 608 N N . THR A 1 83 ? -8.287 7.046 -11.629 1.00 52.25 83 THR A N 1
ATOM 609 C CA . THR A 1 83 ? -8.043 8.417 -11.112 1.00 52.25 83 THR A CA 1
ATOM 610 C C . THR A 1 83 ? -6.647 8.970 -11.447 1.00 52.25 83 THR A C 1
ATOM 612 O O . THR A 1 83 ? -6.437 10.178 -11.386 1.00 52.25 83 THR A O 1
ATOM 615 N N . PHE A 1 84 ? -5.694 8.117 -11.848 1.00 51.12 84 PHE A N 1
ATOM 616 C CA . PHE A 1 84 ? -4.321 8.518 -12.223 1.00 51.12 84 PHE A CA 1
ATOM 617 C C . PHE A 1 84 ? -4.043 8.425 -13.725 1.00 51.12 84 PHE A C 1
ATOM 619 O O . PHE A 1 84 ? -3.267 9.209 -14.272 1.00 51.12 84 PHE A O 1
ATOM 626 N N . ALA A 1 85 ? -4.661 7.454 -14.396 1.00 42.00 85 ALA A N 1
ATOM 627 C CA . ALA A 1 85 ? -4.287 7.064 -15.751 1.00 42.00 85 ALA A CA 1
ATOM 628 C C . ALA A 1 85 ? -4.800 8.015 -16.846 1.00 42.00 85 ALA A C 1
ATOM 630 O O . ALA A 1 85 ? -4.155 8.091 -17.893 1.00 42.00 85 ALA A O 1
ATOM 631 N N . GLU A 1 86 ? -5.857 8.801 -16.605 1.00 42.41 86 GLU A N 1
ATOM 632 C CA . GLU A 1 86 ? -6.303 9.819 -17.572 1.00 42.41 86 GLU A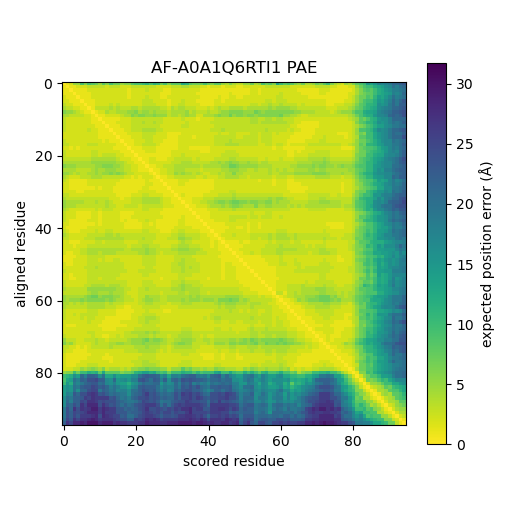 CA 1
ATOM 633 C C . GLU A 1 86 ? -5.225 10.889 -17.831 1.00 42.41 86 GLU A C 1
ATOM 635 O O . GLU A 1 86 ? -5.020 11.267 -18.978 1.00 42.41 86 GLU A O 1
ATOM 640 N N . HIS A 1 87 ? -4.414 11.257 -16.829 1.00 42.09 87 HIS A N 1
ATOM 641 C CA . HIS A 1 87 ? -3.272 12.170 -17.023 1.00 42.09 87 HIS A CA 1
ATOM 642 C C . HIS A 1 87 ? -1.929 11.474 -17.296 1.00 42.09 87 HIS A C 1
ATOM 644 O O . HIS A 1 87 ? -0.986 12.119 -17.754 1.00 42.09 87 HIS A O 1
ATOM 650 N N . ALA A 1 88 ? -1.788 10.172 -17.017 1.00 39.69 88 ALA A N 1
ATOM 651 C CA . ALA A 1 88 ? -0.586 9.426 -17.407 1.00 39.69 88 ALA A CA 1
ATOM 652 C C . ALA A 1 88 ? -0.496 9.286 -18.935 1.00 39.69 88 ALA A C 1
ATOM 654 O O . ALA A 1 88 ? 0.585 9.411 -19.507 1.00 39.69 88 ALA A O 1
ATOM 655 N N . ARG A 1 89 ? -1.646 9.080 -19.594 1.00 37.41 89 ARG A N 1
ATOM 656 C CA . ARG A 1 89 ? -1.744 8.977 -21.055 1.00 37.41 89 ARG A CA 1
ATOM 657 C C . ARG A 1 89 ? -1.291 10.245 -21.780 1.00 37.41 89 ARG A C 1
ATOM 659 O O . ARG A 1 89 ? -0.671 10.130 -22.828 1.00 37.41 89 ARG A O 1
ATOM 666 N N . GLU A 1 90 ? -1.513 11.424 -21.205 1.00 40.97 90 GLU A N 1
ATOM 667 C CA . GLU A 1 90 ? -1.060 12.699 -21.785 1.00 40.97 90 GLU A CA 1
ATOM 668 C C . GLU A 1 90 ? 0.461 12.888 -21.697 1.00 40.97 90 GLU A C 1
ATOM 670 O O . GLU A 1 90 ? 1.051 13.534 -22.554 1.00 40.97 90 GLU A O 1
ATOM 675 N N . THR A 1 91 ? 1.124 12.294 -20.698 1.00 44.78 91 THR A N 1
ATOM 676 C CA . THR A 1 91 ? 2.584 12.430 -20.534 1.00 44.78 91 THR A CA 1
ATOM 677 C C . THR A 1 91 ? 3.367 11.473 -21.443 1.00 44.78 91 THR A C 1
ATOM 679 O O . THR A 1 91 ? 4.469 11.803 -21.862 1.00 44.78 91 THR A O 1
ATOM 682 N N . PHE A 1 92 ? 2.800 10.312 -21.794 1.00 37.28 92 PHE A N 1
ATOM 683 C CA . PHE A 1 92 ? 3.432 9.345 -22.709 1.00 37.28 92 PHE A CA 1
ATOM 684 C C . PHE A 1 92 ? 3.043 9.522 -24.184 1.00 37.28 92 PHE A C 1
ATOM 686 O O . PHE A 1 92 ? 3.696 8.944 -25.043 1.00 37.28 92 PHE A O 1
ATOM 693 N N . ALA A 1 93 ? 2.008 10.309 -24.495 1.00 39.94 93 ALA A N 1
ATOM 694 C CA . ALA A 1 93 ? 1.649 10.666 -25.872 1.00 39.94 93 ALA A CA 1
ATOM 695 C C . ALA A 1 93 ? 2.384 11.921 -26.393 1.00 39.94 93 ALA A C 1
ATOM 697 O O . ALA A 1 93 ? 2.168 12.320 -27.534 1.00 39.94 93 ALA A O 1
ATOM 698 N N . ALA A 1 94 ? 3.221 12.550 -25.561 1.00 40.97 94 ALA A N 1
ATOM 699 C CA . ALA A 1 94 ? 3.975 13.764 -25.879 1.00 40.97 94 ALA A CA 1
ATOM 700 C C . ALA A 1 94 ? 5.491 13.521 -26.050 1.00 40.97 94 ALA A C 1
ATOM 702 O O . ALA A 1 94 ? 6.272 14.467 -25.932 1.00 40.97 94 ALA A O 1
ATOM 703 N N . VAL A 1 95 ? 5.906 12.274 -26.314 1.00 39.19 95 VAL A N 1
ATOM 704 C CA . VAL A 1 95 ? 7.292 11.912 -26.666 1.00 39.19 95 VAL A CA 1
ATOM 705 C C . VAL A 1 95 ? 7.313 11.218 -28.017 1.00 39.19 95 VAL A C 1
ATOM 707 O O . VAL A 1 95 ? 6.511 10.273 -28.186 1.00 39.19 95 VAL A O 1
#

Solvent-accessible surface area (backbone atoms only — not comparable to full-atom values): 5324 Å² total; per-residue (Å²): 99,33,38,44,26,41,31,87,43,96,72,51,62,68,42,58,33,34,38,33,61,34,85,90,75,74,41,50,29,31,19,38,84,88,67,50,75,32,28,32,56,35,85,76,46,56,92,85,36,54,52,44,68,59,50,61,74,68,38,63,93,46,73,45,63,35,26,23,67,43,57,56,94,53,34,31,34,33,33,38,77,70,85,62,52,73,63,49,54,62,66,65,70,72,113

Secondary structure (DSSP, 8-state):
-EEEEEESS---TT-EEEEEE-TTTSSEEEEETTS-EEEEE-SSPPTTBPPHHHHHHHHTT--EEEEEEEEETTEEEEE--STTHHHHHHHHS--

Foldseek 3Di:
DWFKWFFPADFDAFFKWKWAQDPVPRFTFIGGPVGDTGTGGDCDTDPPHDHRVLCVVLRVGHMFIFGQHDDDDRMTITDGPDPRVVVVVVVVVVD

Mean predicted aligned error: 6.53 Å

Nearest PDB structures (foldseek):
  5t0g-assembly1_E  TM=4.681E-01  e=8.170E-01  Homo sapiens
  2ra2-assembly6_F  TM=4.540E-01  e=2.550E+00  Salmonella enterica subsp. enterica serovar Typhimurium str. LT2
  7w3f-assembly1_C  TM=3.468E-01  e=1.288E+00  Homo sapiens
  5iwd-assembly1_A-2  TM=2.918E-01  e=1.288E+00  Human herpesvirus 5 strain AD169
  4csb-assembly1_A  TM=3.227E-01  e=9.989E+00  Prescottella equi 103S

Sequence (95 aa):
MYICVTCDSKVRAGDVLFLEKSRDFGEVAAKAVGGAIVGFVTDIQPDGCVSKQYIENKIGSRRILGRAAITGGNVALFSCENTFAEHARETFAAV

Radius of gyration: 12.79 Å; Cα contacts (8 Å, |Δi|>4): 183; chains: 1; bounding box: 24×28×37 Å